Protein AF-A0A553N077-F1 (afdb_monomer)

Secondary structure (DSSP, 8-state):
-B-EEEEE-SS---------TTSPSEEEEETTS-EEEE-TTTTSPPPTT---EEEEE-SSTT---EEEE-S--B--SS-HHHHHHHHHHHHHHHHHHHHHHHHHHT-

Organism: NCBI:txid2873325

InterPro domains:
  IPR000859 CUB domain [PF00431] (25-80)
  IPR000859 CUB domain [PS01180] (25-80)
  IPR000859 CUB domain [cd00041] (25-76)
  IPR035914 Spermadhesin, CUB domain superfamily [G3DSA:2.60.120.290] (20-101)
  IPR035914 Spermadhesin, CUB domain superfamily [SSF49854] (24-79)
  IPR050633 Neuropilin/Multicopper Oxidase/Coagulation Factor [PTHR46806] (17-86)

Radius of gyration: 18.76 Å; Cα contacts (8 Å, |Δi|>4): 139; chains: 1; bounding box: 40×41×47 Å

Solvent-accessible surface area (backbone atoms only — not comparable to full-atom values): 6609 Å² total; per-residue (Å²): 69,26,45,40,37,34,40,46,42,96,61,91,82,56,85,81,66,83,81,57,82,84,61,80,61,54,48,79,42,71,39,74,46,32,42,62,50,61,42,56,51,56,90,42,65,37,72,83,93,73,80,68,54,74,48,78,41,62,78,45,94,90,56,70,87,45,80,46,70,46,89,74,59,46,69,69,91,63,63,69,64,61,56,52,53,53,51,50,53,50,55,49,54,51,50,53,50,49,55,55,48,58,63,62,74,74,115

pLDDT: mean 71.8, std 14.88, range [32.91, 90.56]

Foldseek 3Di:
DWWKKKKDWPDDDDDDDDPDLPDQAEDEAEVPHIYMHIARPPVDDHDPPHDHYYHYDYPDPPIDIDMDIDPPDDDPPDDVVVVVVVVVVVVVVVVVVVVVVVVVVVD

Structure (mmCIF, N/CA/C/O backbone):
data_AF-A0A553N077-F1
#
_entry.id   AF-A0A553N077-F1
#
loop_
_atom_site.group_PDB
_atom_site.id
_atom_site.type_symbol
_atom_site.label_atom_id
_atom_site.label_alt_id
_atom_site.label_comp_id
_atom_site.label_asym_id
_atom_site.label_entity_id
_atom_site.label_seq_id
_atom_site.pdbx_PDB_ins_code
_atom_site.Cartn_x
_atom_site.Cartn_y
_atom_site.Cartn_z
_atom_site.occupancy
_atom_site.B_iso_or_equiv
_atom_site.auth_seq_id
_atom_site.auth_comp_id
_atom_site.auth_asym_id
_atom_site.auth_atom_id
_atom_site.pdbx_PDB_model_num
ATOM 1 N N . MET A 1 1 ? 11.595 -0.051 -9.569 1.00 55.78 1 MET A N 1
ATOM 2 C CA . MET A 1 1 ? 11.003 0.142 -8.230 1.00 55.78 1 MET A CA 1
ATOM 3 C C . MET A 1 1 ? 10.539 -1.196 -7.685 1.00 55.78 1 MET A C 1
ATOM 5 O O . MET A 1 1 ? 9.880 -1.949 -8.391 1.00 55.78 1 MET A O 1
ATOM 9 N N . ARG A 1 2 ? 10.934 -1.528 -6.460 1.00 60.75 2 ARG A N 1
ATOM 10 C CA . ARG A 1 2 ? 10.557 -2.763 -5.762 1.00 60.75 2 ARG A CA 1
ATOM 11 C C . ARG A 1 2 ? 10.216 -2.335 -4.344 1.00 60.75 2 ARG A C 1
ATOM 13 O O . ARG A 1 2 ? 11.119 -1.977 -3.591 1.00 60.75 2 ARG A O 1
ATOM 20 N N . SER A 1 3 ? 8.933 -2.280 -3.994 1.00 57.31 3 SER A N 1
ATOM 21 C CA . SER A 1 3 ? 8.523 -1.853 -2.654 1.00 57.31 3 SER A CA 1
ATOM 22 C C . SER A 1 3 ? 7.575 -2.848 -2.004 1.00 57.31 3 SER A C 1
ATOM 24 O O . SER A 1 3 ? 6.676 -3.406 -2.634 1.00 57.31 3 SER A O 1
ATOM 26 N N . LYS A 1 4 ? 7.809 -3.081 -0.710 1.00 65.06 4 LYS A N 1
ATOM 27 C CA . LYS A 1 4 ? 6.959 -3.887 0.162 1.00 65.06 4 LYS A CA 1
ATOM 28 C C . LYS A 1 4 ? 6.731 -3.126 1.459 1.00 65.06 4 LYS A C 1
ATOM 30 O O . LYS A 1 4 ? 7.689 -2.804 2.162 1.00 65.06 4 LYS A O 1
ATOM 35 N N . ALA A 1 5 ? 5.472 -2.868 1.777 1.00 57.34 5 ALA A N 1
ATOM 36 C CA . ALA A 1 5 ? 5.035 -2.345 3.061 1.00 57.34 5 ALA A CA 1
ATOM 37 C C . ALA A 1 5 ? 4.276 -3.435 3.824 1.00 57.34 5 ALA A C 1
ATOM 39 O O . ALA A 1 5 ? 3.604 -4.280 3.233 1.00 57.34 5 ALA A O 1
ATOM 40 N N . SER A 1 6 ? 4.396 -3.425 5.144 1.00 56.09 6 SER A N 1
ATOM 41 C CA . SER A 1 6 ? 3.639 -4.266 6.062 1.00 56.09 6 SER A CA 1
ATOM 42 C C . SER A 1 6 ? 2.677 -3.387 6.844 1.00 56.09 6 SER A C 1
ATOM 44 O O . SER A 1 6 ? 3.101 -2.408 7.457 1.00 56.09 6 SER A O 1
ATOM 46 N N . VAL A 1 7 ? 1.395 -3.738 6.809 1.00 58.28 7 VAL A N 1
ATOM 47 C CA . VAL A 1 7 ? 0.352 -3.131 7.636 1.00 58.28 7 VAL A CA 1
ATOM 48 C C . VAL A 1 7 ? 0.253 -3.963 8.908 1.00 58.28 7 VAL A C 1
ATOM 50 O O . VAL A 1 7 ? 0.048 -5.175 8.822 1.00 58.28 7 VAL A O 1
ATOM 53 N N . LYS A 1 8 ? 0.426 -3.341 10.075 1.00 52.47 8 LYS A N 1
ATOM 54 C CA . LYS A 1 8 ? 0.290 -4.026 11.368 1.00 52.47 8 LYS A CA 1
ATOM 55 C C . LYS A 1 8 ? -0.904 -3.459 12.155 1.00 52.47 8 LYS A C 1
ATOM 57 O O . LYS A 1 8 ? -0.832 -2.288 12.529 1.00 52.47 8 LYS A O 1
ATOM 62 N N . PRO A 1 9 ? -1.970 -4.239 12.424 1.00 49.53 9 PRO A N 1
ATOM 63 C CA . PRO A 1 9 ? -2.953 -3.918 13.453 1.00 49.53 9 PRO A CA 1
ATOM 64 C C . PRO A 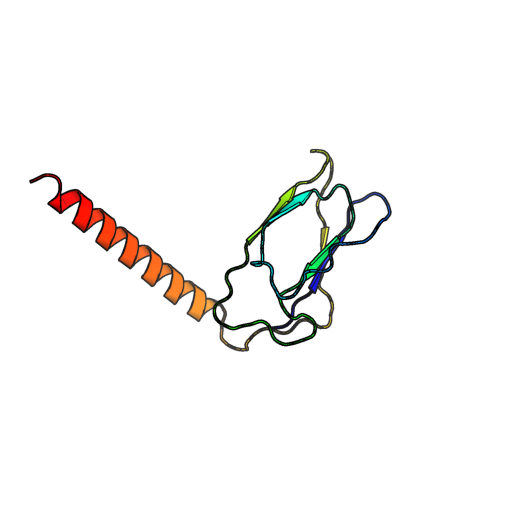1 9 ? -2.354 -4.071 14.854 1.00 49.53 9 PRO A C 1
ATOM 66 O O . PRO A 1 9 ? -1.353 -4.759 15.058 1.00 49.53 9 PRO A O 1
ATOM 69 N N . THR A 1 10 ? -2.979 -3.418 15.831 1.00 50.66 10 THR A N 1
ATOM 70 C CA . THR A 1 10 ? -2.577 -3.422 17.249 1.00 50.66 10 THR A CA 1
ATOM 71 C C . THR A 1 10 ? -2.925 -4.717 18.000 1.00 50.66 10 THR A C 1
ATOM 73 O O . THR A 1 10 ? -2.683 -4.805 19.199 1.00 50.66 10 THR A O 1
ATOM 76 N N . THR A 1 11 ? -3.473 -5.722 17.316 1.00 36.78 11 THR A N 1
ATOM 77 C CA . THR A 1 11 ? -3.864 -7.034 17.855 1.00 36.78 11 THR A CA 1
ATOM 78 C C . THR A 1 11 ? -3.365 -8.142 16.923 1.00 36.78 11 THR A C 1
ATOM 80 O O . THR A 1 11 ? -3.461 -8.014 15.704 1.00 36.78 11 THR A O 1
ATOM 83 N N . ASP A 1 12 ? -2.770 -9.197 17.482 1.00 42.00 12 ASP A N 1
ATOM 84 C CA . ASP A 1 12 ? -1.920 -10.146 16.749 1.00 42.00 12 ASP A CA 1
ATOM 85 C C . ASP A 1 12 ? -2.645 -11.103 15.761 1.00 42.00 12 ASP A C 1
ATOM 87 O O . ASP A 1 12 ? -3.561 -11.828 16.136 1.00 42.00 12 ASP A O 1
ATOM 91 N N . LEU A 1 13 ? -2.073 -11.173 14.541 1.00 34.16 13 LEU A N 1
ATOM 92 C CA . LEU A 1 13 ? -1.883 -12.296 13.581 1.00 34.16 13 LEU A CA 1
ATOM 93 C C . LEU A 1 13 ? -3.053 -13.038 12.869 1.00 34.16 13 LEU A C 1
ATOM 95 O O . LEU A 1 13 ? -3.643 -13.964 13.420 1.00 34.16 13 LEU A O 1
ATOM 99 N N . LYS A 1 14 ? -3.092 -12.894 11.524 1.00 32.91 14 LYS A N 1
ATOM 100 C CA . LYS A 1 14 ? -2.841 -13.958 10.506 1.00 32.91 14 LYS A CA 1
ATOM 101 C C . LYS A 1 14 ? -2.534 -13.369 9.108 1.00 32.91 14 LYS A C 1
ATOM 103 O O . LYS A 1 14 ? -2.953 -12.269 8.790 1.00 32.91 14 LYS A O 1
ATOM 108 N N . LEU A 1 15 ? -1.760 -14.105 8.296 1.00 34.50 15 LEU A N 1
ATOM 109 C CA . LEU A 1 15 ? -1.297 -13.761 6.934 1.00 34.50 15 LEU A CA 1
ATOM 110 C C . LEU A 1 15 ? -2.303 -14.204 5.846 1.00 34.50 15 LEU A C 1
ATOM 112 O O . LEU A 1 15 ? -2.773 -15.337 5.912 1.00 34.50 15 LEU A O 1
ATOM 116 N N . ILE A 1 16 ? -2.497 -13.387 4.798 1.00 38.66 16 ILE A N 1
ATOM 117 C CA . ILE A 1 16 ? -2.247 -13.663 3.354 1.00 38.66 16 ILE A CA 1
ATOM 118 C C . ILE A 1 16 ? -2.986 -12.610 2.501 1.00 38.66 16 ILE A C 1
ATOM 120 O O . ILE A 1 16 ? -4.206 -12.523 2.519 1.00 38.66 16 ILE A O 1
ATOM 124 N N . SER A 1 17 ? -2.251 -11.910 1.636 1.00 42.25 17 SER A N 1
ATOM 125 C CA . SER A 1 17 ? -2.687 -11.766 0.244 1.00 42.25 17 SER A CA 1
ATOM 126 C C . SER A 1 17 ? -1.445 -11.856 -0.633 1.00 42.25 17 SER A C 1
ATOM 128 O O . SER A 1 17 ? -0.570 -10.989 -0.600 1.00 42.25 17 SER A O 1
ATOM 130 N N . LEU A 1 18 ? -1.306 -12.986 -1.325 1.00 41.97 18 LEU A N 1
ATOM 131 C CA . LEU A 1 18 ? -0.339 -13.142 -2.401 1.00 41.97 18 LEU A CA 1
ATOM 132 C C . LEU A 1 18 ? -0.882 -12.310 -3.562 1.00 41.97 18 LEU A C 1
ATOM 134 O O . LEU A 1 18 ? -1.849 -12.715 -4.202 1.00 41.97 18 LEU A O 1
ATOM 138 N N . ALA A 1 19 ? -0.298 -11.136 -3.801 1.00 46.31 19 ALA A N 1
ATOM 139 C CA . ALA A 1 19 ? -0.567 -10.388 -5.018 1.00 46.31 19 ALA A CA 1
ATOM 140 C C . ALA A 1 19 ? -0.073 -11.237 -6.200 1.00 46.31 19 ALA A C 1
ATOM 142 O O . ALA A 1 19 ? 1.128 -11.357 -6.430 1.00 46.31 19 ALA A O 1
ATOM 143 N N . LEU A 1 20 ? -1.006 -11.898 -6.886 1.00 42.38 20 LEU A N 1
ATOM 144 C CA . LEU A 1 20 ? -0.758 -12.571 -8.155 1.00 42.38 20 LEU A CA 1
ATOM 145 C C . LEU A 1 20 ? -0.369 -11.511 -9.194 1.00 42.38 20 LEU A C 1
ATOM 147 O O . LEU A 1 20 ? -1.001 -10.457 -9.265 1.00 42.38 20 LEU A O 1
ATOM 151 N N . ASP A 1 21 ? 0.627 -11.819 -10.026 1.00 47.69 21 ASP A N 1
ATOM 152 C CA . ASP A 1 21 ? 1.184 -10.945 -11.077 1.00 47.69 21 ASP A CA 1
ATOM 153 C C . ASP A 1 21 ? 0.161 -10.434 -12.117 1.00 47.69 21 ASP A C 1
ATOM 155 O O . ASP A 1 21 ? 0.500 -9.614 -12.967 1.00 47.69 21 ASP A O 1
ATOM 159 N N . SER A 1 22 ? -1.095 -10.891 -12.069 1.00 47.94 22 SER A N 1
ATOM 160 C CA . SER A 1 22 ? -2.148 -10.563 -13.035 1.00 47.94 22 SER A CA 1
ATOM 161 C C . SER A 1 22 ? -3.250 -9.626 -12.524 1.00 47.94 22 SER A C 1
ATOM 163 O O . SER A 1 22 ? -4.153 -9.304 -13.297 1.00 47.94 22 SER A O 1
ATOM 165 N N . GLN 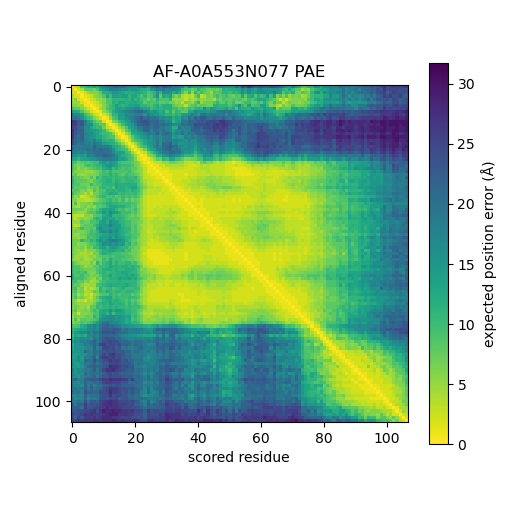A 1 23 ? -3.218 -9.171 -11.264 1.00 57.94 23 GLN A N 1
ATOM 166 C CA . GLN A 1 23 ? -4.219 -8.220 -10.758 1.00 57.94 23 GLN A CA 1
ATOM 167 C C . GLN A 1 23 ? -3.761 -6.757 -10.897 1.00 57.94 23 GLN A C 1
ATOM 169 O O . GLN A 1 23 ? -2.608 -6.442 -10.589 1.00 57.94 23 GLN A O 1
ATOM 174 N N . PRO A 1 24 ? -4.655 -5.833 -11.316 1.00 69.25 24 PRO A N 1
ATOM 175 C CA . PRO A 1 24 ? -4.374 -4.405 -11.235 1.00 69.25 24 PRO A CA 1
ATOM 176 C C . PRO A 1 24 ? -4.038 -4.043 -9.785 1.00 69.25 24 PRO A C 1
ATOM 178 O O . PRO A 1 24 ? -4.722 -4.460 -8.852 1.00 69.25 24 PRO A O 1
ATOM 181 N N . CYS A 1 25 ? -2.950 -3.302 -9.586 1.00 80.06 25 CYS A N 1
ATOM 182 C CA . CYS A 1 25 ? -2.505 -2.939 -8.250 1.00 80.06 25 CYS A CA 1
ATOM 183 C C . CYS A 1 25 ? -3.410 -1.876 -7.622 1.00 80.06 25 CYS A C 1
ATOM 185 O O . CYS A 1 25 ? -3.842 -0.932 -8.282 1.00 80.06 25 CYS A O 1
ATOM 187 N N . GLY A 1 26 ? -3.628 -1.983 -6.316 1.00 81.75 26 GLY A N 1
ATOM 188 C CA . GLY A 1 26 ? -4.547 -1.111 -5.596 1.00 81.75 26 GLY A CA 1
ATOM 189 C C . GLY A 1 26 ? -5.780 -1.859 -5.109 1.00 81.75 26 GLY A C 1
ATOM 190 O O . GLY A 1 26 ? -5.996 -3.025 -5.429 1.00 81.75 26 GLY A O 1
ATOM 191 N N . GLY A 1 27 ? -6.592 -1.174 -4.315 1.00 85.19 27 GLY A N 1
ATOM 192 C CA . GLY A 1 27 ? -7.791 -1.756 -3.730 1.00 85.19 27 GLY A CA 1
ATOM 193 C C . GLY A 1 27 ? -8.129 -1.175 -2.367 1.00 85.19 27 GLY A C 1
ATOM 194 O O . GLY A 1 27 ? -7.507 -0.220 -1.892 1.00 85.19 27 GLY A O 1
ATOM 195 N N . HIS A 1 28 ? -9.144 -1.769 -1.749 1.00 87.56 28 HIS A N 1
ATOM 196 C CA . HIS A 1 28 ? -9.550 -1.465 -0.387 1.00 87.56 28 HIS A CA 1
ATOM 197 C C . HIS A 1 28 ? -9.082 -2.585 0.536 1.00 87.56 28 HIS A C 1
ATOM 199 O O . HIS A 1 28 ? -9.336 -3.755 0.256 1.00 87.56 28 HIS A O 1
ATOM 205 N N . LEU A 1 29 ? -8.390 -2.224 1.609 1.00 84.50 29 LEU A N 1
ATOM 206 C CA . LEU A 1 29 ? -7.912 -3.158 2.615 1.00 84.50 29 LEU A CA 1
ATOM 207 C C . LEU A 1 29 ? -8.566 -2.816 3.944 1.00 84.50 29 LEU A C 1
ATOM 209 O O . LEU A 1 29 ? -8.464 -1.687 4.424 1.00 84.50 29 LEU A O 1
ATOM 213 N N . ASP A 1 30 ? -9.218 -3.807 4.531 1.00 86.38 30 ASP A N 1
ATOM 214 C CA . ASP A 1 30 ? -9.636 -3.759 5.921 1.00 86.38 30 ASP A CA 1
ATOM 215 C C . ASP A 1 30 ? -8.444 -4.191 6.784 1.00 86.38 30 ASP A C 1
ATOM 217 O O . ASP A 1 30 ? -7.925 -5.297 6.632 1.00 86.38 30 ASP A O 1
ATOM 221 N N . ALA A 1 31 ? -7.976 -3.299 7.656 1.00 84.56 31 ALA A N 1
ATOM 222 C CA . ALA A 1 31 ? -6.862 -3.555 8.562 1.00 84.56 31 ALA A CA 1
ATOM 223 C C . ALA A 1 31 ? -7.286 -4.331 9.821 1.00 84.56 31 ALA A C 1
ATOM 225 O O . ALA A 1 31 ? -6.620 -4.225 10.849 1.00 84.56 31 ALA A O 1
ATOM 226 N N . SER A 1 32 ? -8.373 -5.104 9.745 1.00 82.44 32 SER A N 1
ATOM 227 C CA . SER A 1 32 ? -8.738 -6.116 10.746 1.00 82.44 32 SER A CA 1
ATOM 228 C C . SER A 1 32 ? -7.612 -7.117 10.956 1.00 82.44 32 SER A C 1
ATOM 230 O O . SER A 1 32 ? -7.351 -7.519 12.087 1.00 82.44 32 SER A O 1
ATOM 232 N N . ASP A 1 33 ? -6.876 -7.417 9.883 1.00 79.75 33 ASP A N 1
ATOM 233 C CA . ASP A 1 33 ? -5.737 -8.322 9.895 1.00 79.75 33 ASP A CA 1
ATOM 234 C C . ASP A 1 33 ? -4.445 -7.652 9.408 1.00 79.75 33 ASP A C 1
ATOM 236 O O . ASP A 1 33 ? -4.432 -6.712 8.606 1.00 79.75 33 ASP A O 1
ATOM 240 N N . ALA A 1 34 ? -3.315 -8.173 9.894 1.00 80.75 34 ALA A N 1
ATOM 241 C CA . ALA A 1 34 ? -1.995 -7.770 9.429 1.00 80.75 34 ALA A CA 1
ATOM 242 C C . ALA A 1 34 ? -1.765 -8.230 7.990 1.00 80.75 34 ALA A C 1
ATOM 244 O O . ALA A 1 34 ? -2.034 -9.376 7.632 1.00 80.75 34 ALA A O 1
ATOM 245 N N . GLY A 1 35 ? -1.177 -7.362 7.174 1.00 79.38 35 GLY A N 1
ATOM 246 C CA . GLY A 1 35 ? -1.040 -7.617 5.747 1.00 79.38 35 GLY A CA 1
ATOM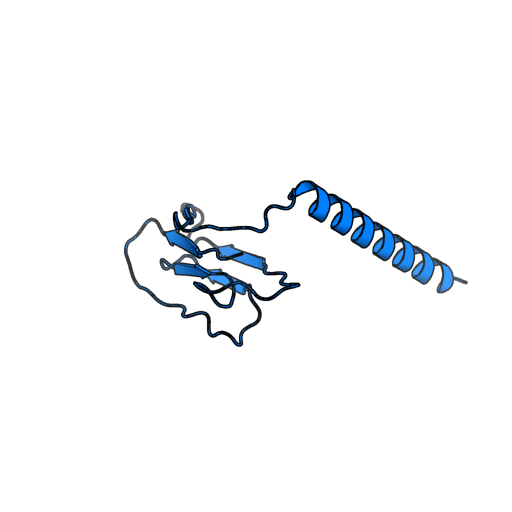 247 C C . GLY A 1 35 ? 0.242 -7.078 5.142 1.00 79.38 35 GLY A C 1
ATOM 248 O O . GLY A 1 35 ? 1.043 -6.389 5.784 1.00 79.38 35 GLY A O 1
ATOM 249 N N . TYR A 1 36 ? 0.418 -7.390 3.862 1.00 82.75 36 TYR A N 1
ATOM 250 C CA . TYR A 1 36 ? 1.466 -6.815 3.035 1.00 82.75 36 TYR A CA 1
ATOM 251 C C . TYR A 1 36 ? 0.857 -6.146 1.815 1.00 82.75 36 TYR A C 1
ATOM 253 O O . TYR A 1 36 ? -0.057 -6.676 1.192 1.00 82.75 36 TYR A O 1
ATOM 261 N N . ILE A 1 37 ? 1.427 -5.002 1.465 1.00 85.31 37 ILE A N 1
ATOM 262 C CA . ILE A 1 37 ? 1.188 -4.311 0.206 1.00 85.31 37 ILE A CA 1
ATOM 263 C C . ILE A 1 37 ? 2.509 -4.341 -0.545 1.00 85.31 37 ILE A C 1
ATOM 265 O O . ILE A 1 37 ? 3.536 -3.904 -0.020 1.00 85.31 37 ILE A O 1
ATOM 269 N N . THR A 1 38 ? 2.493 -4.868 -1.762 1.00 82.75 38 THR A N 1
ATOM 270 C CA . THR A 1 38 ? 3.671 -4.926 -2.628 1.00 82.75 38 THR A CA 1
ATOM 271 C C . THR A 1 38 ? 3.385 -4.287 -3.971 1.00 82.75 38 THR A C 1
ATOM 273 O O . THR A 1 38 ? 2.246 -4.274 -4.441 1.00 82.75 38 THR A O 1
ATOM 276 N N . THR A 1 39 ? 4.432 -3.790 -4.623 1.00 78.88 39 THR A N 1
ATOM 277 C CA . THR A 1 39 ? 4.369 -3.551 -6.066 1.00 78.88 39 THR A CA 1
ATOM 278 C C . THR A 1 39 ? 4.096 -4.866 -6.803 1.00 78.88 39 THR A C 1
ATOM 280 O O . THR A 1 39 ? 4.560 -5.916 -6.339 1.00 78.88 39 THR A O 1
ATOM 283 N N . PRO A 1 40 ? 3.399 -4.834 -7.954 1.00 80.06 40 PRO A N 1
ATOM 284 C CA . PRO A 1 40 ? 3.347 -5.983 -8.856 1.00 80.06 40 PRO A CA 1
ATOM 285 C C . PRO A 1 40 ? 4.758 -6.478 -9.169 1.00 80.06 40 PRO A C 1
ATOM 287 O O . PRO A 1 40 ? 5.672 -5.660 -9.303 1.00 80.06 40 PRO A O 1
ATOM 290 N N . GLY A 1 41 ? 4.945 -7.793 -9.229 1.00 75.50 41 GLY A N 1
ATOM 291 C CA . GLY A 1 41 ? 6.244 -8.400 -9.488 1.00 75.50 41 GLY A CA 1
ATOM 292 C C . GLY A 1 41 ? 7.220 -8.434 -8.311 1.00 75.50 41 GLY A C 1
ATOM 293 O O . GLY A 1 41 ? 8.258 -9.066 -8.458 1.00 75.50 41 GLY A O 1
ATOM 294 N N . TYR A 1 42 ? 6.952 -7.831 -7.139 1.00 78.81 42 TYR A N 1
ATOM 295 C CA . TYR A 1 42 ? 7.901 -7.877 -6.007 1.00 78.81 42 TYR A CA 1
ATOM 296 C C . TYR A 1 42 ? 8.288 -9.335 -5.648 1.00 78.81 42 TYR A C 1
ATOM 298 O O . TYR A 1 42 ? 7.400 -10.162 -5.452 1.00 78.81 42 TYR A O 1
ATOM 306 N N . PRO A 1 43 ? 9.584 -9.676 -5.483 1.00 81.00 43 PRO A N 1
ATOM 307 C CA . PRO A 1 43 ? 10.718 -8.776 -5.308 1.00 81.00 43 PRO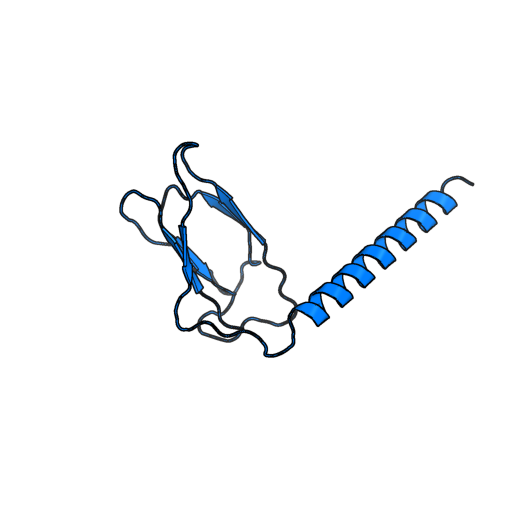 A CA 1
ATOM 308 C C . PRO A 1 43 ? 11.395 -8.366 -6.614 1.00 81.00 43 PRO A C 1
ATOM 310 O O . PRO A 1 43 ? 12.463 -7.786 -6.522 1.00 81.00 43 PRO A O 1
ATOM 313 N N . LEU A 1 44 ? 10.851 -8.682 -7.790 1.00 80.81 44 LEU A N 1
ATOM 314 C CA . LEU A 1 44 ? 11.302 -8.208 -9.103 1.00 80.81 44 LEU A CA 1
ATOM 315 C C . LEU A 1 44 ? 10.851 -6.768 -9.377 1.00 80.81 44 LEU A C 1
ATOM 3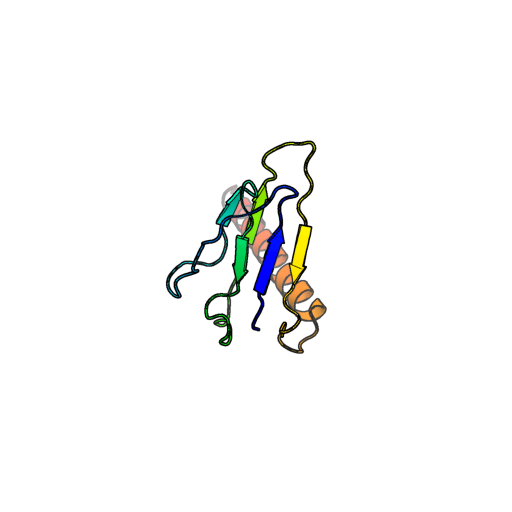17 O O . LEU A 1 44 ? 10.063 -6.199 -8.623 1.00 80.81 44 LEU A O 1
ATOM 321 N N . GLU A 1 45 ? 11.406 -6.163 -10.434 1.00 75.12 45 GLU A N 1
ATOM 322 C CA . GLU A 1 45 ? 11.069 -4.797 -10.833 1.00 75.12 45 GLU A CA 1
ATOM 323 C C . GLU A 1 45 ? 9.584 -4.684 -11.156 1.00 75.12 45 GLU A C 1
ATOM 325 O O . GLU A 1 45 ? 9.033 -5.493 -11.897 1.00 75.12 45 GLU A O 1
ATOM 330 N N . TYR A 1 46 ? 8.955 -3.651 -10.604 1.00 77.50 46 TYR A N 1
ATOM 331 C CA . TYR A 1 46 ? 7.623 -3.241 -11.009 1.00 77.50 46 TYR A CA 1
ATOM 332 C C . TYR A 1 46 ? 7.534 -2.966 -12.528 1.00 77.50 46 TYR A C 1
ATOM 334 O O . TYR A 1 46 ? 8.486 -2.445 -13.119 1.00 77.50 46 TYR A O 1
ATOM 342 N N . PRO A 1 47 ? 6.391 -3.264 -13.165 1.00 80.00 47 PRO A N 1
ATOM 343 C CA . PRO A 1 47 ? 6.132 -2.849 -14.540 1.00 80.00 47 PRO A CA 1
ATOM 344 C C . PRO A 1 47 ? 6.155 -1.314 -14.694 1.00 80.00 47 PRO A C 1
ATOM 346 O O . PRO A 1 47 ? 5.861 -0.598 -13.732 1.00 80.00 47 PRO A O 1
ATOM 349 N N . PRO A 1 48 ? 6.462 -0.778 -15.889 1.00 77.88 48 PRO A N 1
ATOM 350 C CA . PRO A 1 48 ? 6.362 0.655 -16.157 1.00 77.88 48 PRO A CA 1
ATOM 351 C C . PRO A 1 48 ? 4.897 1.125 -16.191 1.00 77.88 48 PRO A C 1
ATOM 353 O O . PRO A 1 48 ? 3.985 0.336 -16.421 1.00 77.88 48 PRO A O 1
ATOM 356 N N . HIS A 1 49 ? 4.676 2.433 -16.014 1.00 76.38 49 HIS A N 1
ATOM 357 C CA . HIS A 1 49 ? 3.356 3.089 -16.106 1.00 76.38 49 HIS A CA 1
ATOM 358 C C . HIS A 1 49 ? 2.299 2.613 -15.093 1.00 76.38 49 HIS A C 1
ATOM 360 O O . HIS A 1 49 ? 1.097 2.730 -15.332 1.00 76.38 49 HIS A O 1
ATOM 366 N N . GLN A 1 50 ? 2.730 2.120 -13.933 1.00 74.00 50 GLN A N 1
ATOM 367 C CA . GLN A 1 50 ? 1.817 1.668 -12.886 1.00 74.00 50 GLN A CA 1
ATOM 368 C C . GLN A 1 50 ? 1.271 2.834 -12.055 1.00 74.00 50 GLN A C 1
ATOM 370 O O . GLN A 1 50 ? 2.022 3.684 -11.580 1.00 74.00 50 GLN A O 1
ATOM 375 N N . ASN A 1 51 ? -0.042 2.827 -11.816 1.00 81.06 51 ASN A N 1
ATOM 376 C CA . ASN A 1 51 ? -0.726 3.764 -10.926 1.00 81.06 51 ASN A CA 1
ATOM 377 C C . ASN A 1 51 ? -1.561 2.982 -9.902 1.00 81.06 51 ASN A C 1
ATOM 379 O O . ASN A 1 51 ? -2.703 2.610 -10.167 1.00 81.06 51 ASN A O 1
ATOM 383 N N . CYS A 1 52 ? -0.961 2.695 -8.746 1.00 80.12 52 CYS A N 1
ATOM 384 C CA . CYS A 1 52 ? -1.579 1.899 -7.689 1.00 80.12 52 CYS A CA 1
ATOM 385 C C . CYS A 1 52 ? -2.143 2.809 -6.594 1.00 80.12 52 CYS A C 1
ATOM 387 O O . CYS A 1 52 ? -1.411 3.621 -6.026 1.00 80.12 52 CYS A O 1
ATOM 389 N N . ARG A 1 53 ? -3.410 2.619 -6.218 1.00 84.38 53 ARG A N 1
ATOM 390 C CA . ARG A 1 53 ? -4.032 3.324 -5.087 1.00 84.38 53 ARG A CA 1
ATOM 391 C C . ARG A 1 53 ? -4.609 2.333 -4.088 1.00 84.38 53 ARG A C 1
ATOM 393 O O . ARG A 1 53 ? -5.489 1.549 -4.429 1.00 84.38 53 ARG A O 1
ATOM 400 N N . TRP A 1 54 ? -4.150 2.422 -2.845 1.00 85.88 54 TRP A N 1
ATOM 401 C CA . TRP A 1 54 ? -4.651 1.621 -1.732 1.00 85.88 54 TRP A CA 1
ATOM 402 C C . TRP A 1 54 ? -5.391 2.509 -0.738 1.00 85.88 54 TRP A C 1
ATOM 404 O O . TRP A 1 54 ? -4.885 3.560 -0.346 1.00 85.88 54 TRP A O 1
ATOM 414 N N . VAL A 1 55 ? -6.590 2.091 -0.338 1.00 88.44 55 VAL A N 1
ATOM 415 C CA . VAL A 1 55 ? -7.338 2.693 0.771 1.00 88.44 55 VAL A CA 1
ATOM 416 C C . VAL A 1 55 ? -7.358 1.675 1.898 1.00 88.44 55 VAL A C 1
ATOM 418 O O . VAL A 1 55 ? -7.838 0.565 1.697 1.00 88.44 55 VAL A O 1
ATOM 421 N N . ILE A 1 56 ? -6.810 2.043 3.053 1.00 88.25 56 ILE A N 1
ATOM 422 C CA . ILE A 1 56 ? -6.713 1.158 4.214 1.00 88.25 56 ILE A CA 1
ATOM 423 C C . ILE A 1 56 ? -7.638 1.703 5.298 1.00 88.25 56 ILE A C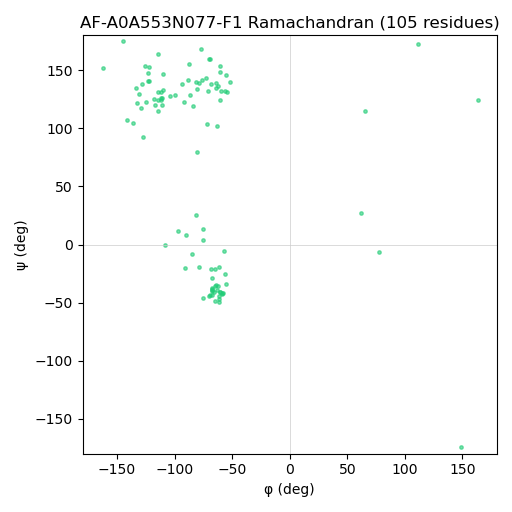 1
ATOM 425 O O . ILE A 1 56 ? -7.507 2.866 5.683 1.00 88.25 56 ILE A O 1
ATOM 429 N N . THR A 1 57 ? -8.554 0.870 5.778 1.00 89.94 57 THR A N 1
ATOM 430 C CA . THR A 1 57 ? -9.543 1.237 6.796 1.00 89.94 57 THR A CA 1
ATOM 431 C C . THR A 1 57 ? -9.224 0.523 8.098 1.00 89.94 57 THR A C 1
ATOM 433 O O . THR A 1 57 ? -8.946 -0.673 8.091 1.00 89.94 57 THR A O 1
ATOM 436 N N . ALA A 1 58 ? -9.238 1.254 9.213 1.00 88.19 58 ALA A N 1
ATOM 437 C CA . ALA A 1 58 ? -9.126 0.648 10.532 1.00 88.19 58 ALA A CA 1
ATOM 438 C C . ALA A 1 58 ? -10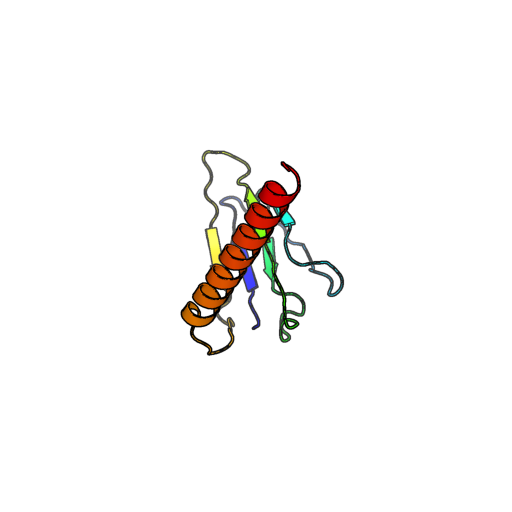.468 -0.008 10.916 1.00 88.19 58 ALA A C 1
ATOM 440 O O . ALA A 1 58 ? -11.510 0.592 10.644 1.00 88.19 58 ALA A O 1
ATOM 441 N N . PRO A 1 59 ? -10.455 -1.175 11.577 1.00 86.44 59 PRO A N 1
ATOM 442 C CA . PRO A 1 59 ? -11.673 -1.860 12.027 1.00 86.44 59 PRO A CA 1
ATOM 443 C C . PRO A 1 59 ? -12.507 -1.003 12.975 1.00 86.44 59 PRO A C 1
ATOM 445 O O . PRO A 1 59 ? -13.730 -0.927 12.874 1.00 86.44 59 PRO A O 1
ATOM 448 N N . GLU A 1 60 ? -11.821 -0.324 13.895 1.00 90.56 60 GLU A N 1
ATOM 449 C CA . GLU A 1 60 ? -12.423 0.537 14.902 1.00 90.56 60 GLU A CA 1
ATOM 450 C C . GLU A 1 60 ? -11.862 1.958 14.813 1.00 90.56 60 GLU A C 1
ATOM 452 O O . GLU A 1 60 ? -10.683 2.175 14.535 1.00 90.56 60 GLU A O 1
ATOM 457 N N . GLN A 1 61 ? -12.693 2.952 15.138 1.00 87.50 61 GLN A N 1
ATOM 458 C CA . GLN A 1 61 ? -12.304 4.371 15.123 1.00 87.50 61 GLN A CA 1
ATOM 459 C C . GLN A 1 61 ? -11.224 4.720 16.162 1.00 87.50 61 GLN A C 1
ATOM 461 O O . GLN A 1 61 ? -10.542 5.736 16.037 1.00 87.50 61 GLN A O 1
ATOM 466 N N . SER A 1 62 ? -11.083 3.896 17.203 1.00 90.50 62 SER A N 1
ATOM 467 C CA . SER A 1 62 ? -10.076 4.030 18.262 1.00 90.50 62 SER A CA 1
ATOM 468 C C . SER A 1 62 ? -8.691 3.531 17.830 1.00 90.50 62 SER A C 1
ATOM 470 O O . SER A 1 62 ? -7.684 3.888 18.448 1.00 90.50 62 SER A O 1
ATOM 472 N N . GLN A 1 63 ? -8.628 2.710 16.779 1.00 86.88 63 GLN A N 1
ATOM 473 C CA . GLN A 1 63 ? -7.405 2.077 16.312 1.00 86.88 63 GLN A CA 1
ATOM 474 C C . GLN A 1 63 ? -6.652 2.967 15.322 1.00 86.88 63 GLN A C 1
ATOM 476 O O . GLN A 1 63 ? -7.207 3.838 14.652 1.00 86.88 63 GLN A O 1
ATOM 481 N N . ARG A 1 64 ? -5.340 2.742 15.231 1.00 85.81 64 ARG A N 1
ATOM 482 C CA . ARG A 1 64 ? -4.450 3.452 14.308 1.00 85.81 64 ARG A CA 1
ATOM 483 C C . ARG A 1 64 ? -3.741 2.459 13.407 1.00 85.81 64 ARG A C 1
ATOM 485 O O . ARG A 1 64 ? -3.297 1.410 13.861 1.00 85.81 64 ARG A O 1
ATOM 492 N N . ILE A 1 65 ? -3.593 2.833 12.142 1.00 84.94 65 ILE A N 1
ATOM 493 C CA . ILE A 1 65 ? -2.884 2.033 11.145 1.00 84.94 65 ILE A CA 1
ATOM 494 C C . ILE A 1 65 ? -1.398 2.381 11.208 1.00 84.94 65 ILE A C 1
ATOM 496 O O . ILE A 1 65 ? -1.028 3.553 11.126 1.00 84.94 65 ILE A O 1
ATOM 500 N N . VAL A 1 66 ? -0.547 1.361 11.314 1.00 86.81 66 VAL A N 1
ATOM 501 C CA . VAL A 1 66 ? 0.911 1.510 11.258 1.00 86.81 66 VAL A CA 1
ATOM 502 C C . VAL A 1 66 ? 1.444 0.811 10.012 1.00 86.81 66 VAL A C 1
ATOM 504 O O . VAL A 1 66 ? 1.108 -0.344 9.740 1.00 86.81 66 VAL A O 1
ATOM 507 N N . LEU A 1 67 ? 2.283 1.527 9.259 1.00 85.19 67 LEU A N 1
ATOM 508 C CA . LEU A 1 67 ? 2.935 1.034 8.050 1.00 85.19 67 LEU A CA 1
ATOM 509 C C . LEU A 1 67 ? 4.436 0.894 8.280 1.00 85.19 67 LEU A C 1
ATOM 511 O O . LEU A 1 67 ? 5.113 1.861 8.626 1.00 85.19 67 LEU A O 1
ATOM 515 N N . ASN A 1 68 ? 4.961 -0.296 8.007 1.00 84.31 68 ASN A N 1
ATOM 516 C CA . ASN A 1 68 ? 6.384 -0.588 8.102 1.00 84.31 68 ASN A CA 1
ATOM 517 C C . ASN A 1 68 ? 6.924 -0.953 6.723 1.00 84.31 68 ASN A C 1
ATOM 519 O O . ASN A 1 68 ? 6.500 -1.945 6.129 1.00 84.31 68 ASN A O 1
ATOM 523 N N . PHE A 1 69 ? 7.888 -0.188 6.224 1.00 84.62 69 PHE A N 1
ATOM 524 C CA . PHE A 1 69 ? 8.550 -0.499 4.962 1.00 84.62 69 PHE A CA 1
ATOM 525 C C . PHE A 1 69 ? 9.641 -1.549 5.164 1.00 84.62 69 PHE A C 1
ATOM 527 O O . PHE A 1 69 ? 10.371 -1.528 6.156 1.00 84.62 69 PHE A O 1
ATOM 534 N N . ASN A 1 70 ? 9.745 -2.480 4.217 1.00 83.75 70 ASN A N 1
ATOM 535 C CA . ASN A 1 70 ? 10.880 -3.391 4.156 1.00 83.75 70 ASN A CA 1
ATOM 536 C C . ASN A 1 70 ? 12.162 -2.572 3.896 1.00 83.75 70 ASN A C 1
ATOM 538 O O . ASN A 1 70 ? 12.130 -1.720 3.008 1.00 83.75 70 ASN A O 1
ATOM 542 N N . PRO A 1 71 ? 13.280 -2.816 4.609 1.00 82.69 71 PRO A N 1
ATOM 543 C CA . PRO A 1 71 ? 14.554 -2.146 4.329 1.00 82.69 71 PRO A CA 1
ATOM 544 C C . PRO A 1 71 ? 15.035 -2.333 2.882 1.00 82.69 71 PRO A C 1
ATOM 546 O O . PRO A 1 71 ? 15.747 -1.482 2.356 1.00 82.69 71 PRO A O 1
ATOM 549 N N . HIS A 1 72 ? 14.625 -3.414 2.215 1.00 81.06 72 HIS A N 1
ATOM 550 C CA . HIS A 1 72 ? 14.808 -3.600 0.778 1.00 81.06 72 HIS A CA 1
ATOM 551 C C . HIS A 1 72 ? 13.732 -2.824 0.008 1.00 81.06 72 HIS A C 1
ATOM 553 O O . HIS A 1 72 ? 12.716 -3.389 -0.418 1.00 81.06 72 HIS A O 1
ATOM 559 N N . PHE 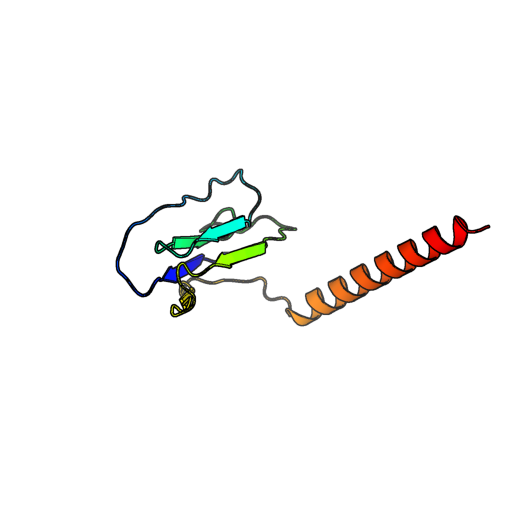A 1 73 ? 13.958 -1.516 -0.119 1.00 82.06 73 PHE A N 1
ATOM 560 C CA . PHE A 1 73 ? 13.079 -0.563 -0.787 1.00 82.06 73 PHE A CA 1
ATOM 561 C C . PHE A 1 73 ? 13.874 0.259 -1.801 1.00 82.06 73 PHE A C 1
ATOM 563 O O . PHE A 1 73 ? 14.775 1.011 -1.434 1.00 82.06 73 PHE A O 1
ATOM 570 N N . GLU A 1 74 ? 13.519 0.132 -3.078 1.00 78.31 74 GLU A N 1
ATOM 571 C CA . GLU A 1 74 ? 14.209 0.825 -4.167 1.00 78.31 74 GLU A CA 1
ATOM 572 C C . GLU A 1 74 ? 13.206 1.528 -5.078 1.00 78.31 74 GLU A C 1
ATOM 574 O O . GLU A 1 74 ? 12.254 0.903 -5.561 1.00 78.31 74 GLU A O 1
ATOM 579 N N . LEU A 1 75 ? 13.449 2.816 -5.348 1.00 78.00 75 LEU A N 1
ATOM 580 C CA . LEU A 1 75 ? 12.713 3.608 -6.331 1.00 78.00 75 LEU A CA 1
ATOM 581 C C . LEU A 1 75 ? 13.616 4.028 -7.506 1.00 78.00 75 LEU A C 1
ATOM 583 O O . LEU A 1 75 ? 14.841 3.945 -7.413 1.00 78.00 75 LEU A O 1
ATOM 587 N N . GLU A 1 76 ? 13.027 4.472 -8.620 1.00 78.31 76 GLU A N 1
ATOM 588 C CA . GLU A 1 76 ? 13.801 5.122 -9.682 1.00 78.31 76 GLU A CA 1
ATOM 589 C C . GLU A 1 76 ? 14.438 6.400 -9.135 1.00 78.31 76 GLU A C 1
ATOM 591 O O . GLU A 1 76 ? 13.797 7.165 -8.421 1.00 78.31 76 GLU A O 1
ATOM 596 N N . LYS A 1 77 ? 15.709 6.635 -9.469 1.00 70.44 77 LYS A N 1
ATOM 597 C CA . LYS A 1 77 ? 16.522 7.745 -8.936 1.00 70.44 77 LYS A CA 1
ATOM 598 C C . LYS A 1 77 ? 16.173 9.120 -9.526 1.00 70.44 77 LYS A C 1
ATOM 600 O O . LYS A 1 77 ? 16.956 10.056 -9.394 1.00 70.44 77 LYS A O 1
ATOM 605 N N . LEU A 1 78 ? 15.041 9.235 -10.213 1.00 69.12 78 LEU A N 1
ATOM 606 C CA . LEU A 1 78 ? 14.546 10.505 -10.726 1.00 69.12 78 LEU A CA 1
ATOM 607 C C . LEU A 1 78 ? 13.886 11.269 -9.580 1.00 69.12 78 LEU A C 1
ATOM 609 O O . LEU A 1 78 ? 13.199 10.680 -8.744 1.00 69.12 78 LEU A O 1
ATOM 613 N N . ASP A 1 79 ? 14.116 12.577 -9.527 1.00 65.25 79 ASP A N 1
ATOM 614 C CA . ASP A 1 79 ? 13.533 13.411 -8.486 1.00 65.25 79 ASP A CA 1
ATOM 615 C C . ASP A 1 79 ? 11.996 13.343 -8.572 1.00 65.25 79 ASP A C 1
ATOM 617 O O . ASP A 1 79 ? 11.397 13.582 -9.625 1.00 65.25 79 ASP A O 1
ATOM 621 N N . CYS A 1 80 ? 11.350 12.966 -7.464 1.00 66.25 80 CYS A N 1
ATOM 622 C CA . CYS A 1 80 ? 9.895 12.797 -7.385 1.00 66.25 80 CYS A CA 1
ATOM 623 C C . CYS A 1 80 ? 9.148 14.115 -7.662 1.00 66.25 80 CYS A C 1
ATOM 625 O O . CYS A 1 80 ? 7.969 14.092 -8.024 1.00 66.25 80 CYS A O 1
ATOM 627 N N . SER A 1 81 ? 9.838 15.253 -7.540 1.00 65.00 81 SER A N 1
ATOM 628 C CA . SER A 1 81 ? 9.348 16.576 -7.931 1.00 65.00 81 SER A CA 1
ATOM 629 C C . SER A 1 81 ? 9.028 16.655 -9.432 1.00 65.00 81 SER A C 1
ATOM 631 O O . SER A 1 81 ? 7.958 17.139 -9.804 1.00 65.00 81 SER A O 1
ATOM 633 N N . VAL A 1 82 ? 9.867 16.063 -10.290 1.00 63.62 82 VAL A N 1
ATOM 634 C CA . VAL A 1 82 ? 9.728 16.113 -11.756 1.00 63.62 82 VAL A CA 1
ATOM 635 C C . VAL A 1 82 ? 8.466 15.385 -12.221 1.00 63.62 82 VAL A C 1
ATOM 637 O O . VAL A 1 82 ? 7.735 15.882 -13.079 1.00 63.62 82 VAL A O 1
ATOM 640 N N . PHE A 1 83 ? 8.157 14.231 -11.621 1.00 61.69 83 PHE A N 1
ATOM 641 C CA . PHE A 1 83 ? 6.913 13.509 -11.903 1.00 61.69 83 PHE A CA 1
ATOM 642 C C . PHE A 1 83 ? 5.677 14.269 -11.407 1.00 61.69 83 PHE A C 1
ATOM 644 O O . PHE A 1 83 ? 4.649 14.274 -12.088 1.00 61.69 83 PHE A O 1
ATOM 651 N N . SER A 1 84 ? 5.766 14.934 -10.250 1.00 62.97 84 SER A N 1
ATOM 652 C CA . SER A 1 84 ? 4.641 15.687 -9.684 1.00 62.97 84 SER A CA 1
ATOM 653 C C . SER A 1 84 ? 4.265 16.916 -10.521 1.00 62.97 84 SER A C 1
ATOM 655 O O . SER A 1 84 ? 3.077 17.142 -10.765 1.00 62.97 84 SER A O 1
ATOM 657 N N . GLU A 1 85 ? 5.256 17.642 -11.052 1.00 65.94 85 GLU A N 1
ATOM 658 C CA . GLU A 1 85 ? 5.033 18.783 -11.945 1.00 65.94 85 GLU A CA 1
ATOM 659 C C . GLU A 1 85 ? 4.439 18.342 -13.289 1.00 65.94 85 GLU A C 1
ATOM 661 O O . GLU A 1 85 ? 3.485 18.949 -13.782 1.00 65.94 85 GLU A O 1
ATOM 666 N N . HIS A 1 86 ? 4.950 17.250 -13.872 1.00 65.94 86 HIS A N 1
ATOM 667 C CA . HIS A 1 86 ? 4.405 16.692 -15.112 1.00 65.94 86 HIS A CA 1
ATOM 668 C C . HIS A 1 86 ? 2.949 16.241 -14.954 1.00 65.94 86 HIS A C 1
ATOM 670 O O . HIS A 1 86 ? 2.118 16.539 -15.815 1.00 65.94 86 HIS A O 1
ATOM 676 N N . PHE A 1 87 ? 2.624 15.560 -13.852 1.00 66.06 87 PHE A N 1
ATOM 677 C CA . PHE A 1 87 ? 1.265 15.096 -13.584 1.00 66.06 87 PHE A CA 1
ATOM 678 C C . PHE A 1 87 ? 0.295 16.260 -13.325 1.00 66.06 87 PHE A C 1
ATOM 680 O O . PHE A 1 87 ? -0.833 16.246 -13.821 1.00 66.06 87 PHE A O 1
ATOM 687 N N . GLN A 1 88 ? 0.722 17.306 -12.606 1.00 72.69 88 GLN A N 1
ATOM 688 C CA . GLN A 1 88 ? -0.083 18.522 -12.426 1.00 72.69 88 GLN A CA 1
ATOM 689 C C . GLN A 1 88 ? -0.374 19.217 -13.756 1.00 72.69 88 GLN A C 1
ATOM 691 O O . GLN A 1 88 ? -1.540 19.496 -14.036 1.00 72.69 88 GLN A O 1
ATOM 696 N N . ARG A 1 89 ? 0.644 19.400 -14.607 1.00 73.94 89 ARG A N 1
ATOM 697 C CA . ARG A 1 89 ? 0.469 19.987 -15.945 1.00 73.94 89 ARG A CA 1
ATOM 698 C C . ARG A 1 89 ? -0.471 19.164 -16.822 1.00 73.94 89 ARG A C 1
ATOM 700 O O . ARG A 1 89 ? -1.306 19.733 -17.520 1.00 73.94 89 ARG A O 1
ATOM 707 N N . GLN A 1 90 ? -0.376 17.832 -16.776 1.00 71.69 90 GLN A N 1
ATOM 708 C CA . GLN A 1 90 ? -1.308 16.956 -17.494 1.00 71.69 90 GLN A CA 1
ATOM 709 C C . GLN A 1 90 ? -2.746 17.148 -16.999 1.00 71.69 90 GLN A C 1
ATOM 711 O O . GLN A 1 90 ? -3.631 17.431 -17.806 1.00 71.69 90 GLN A O 1
ATOM 716 N N . ARG A 1 91 ? -2.966 17.112 -15.681 1.00 76.12 91 ARG A N 1
ATOM 717 C CA . ARG A 1 91 ? -4.292 17.286 -15.070 1.00 76.12 91 ARG A CA 1
ATOM 718 C C . ARG A 1 91 ? -4.910 18.664 -15.342 1.00 76.12 91 ARG A C 1
ATOM 720 O O . ARG A 1 91 ? -6.126 18.780 -15.463 1.00 76.12 91 ARG A O 1
ATOM 727 N N . GLU A 1 92 ? -4.099 19.716 -15.396 1.00 80.56 92 GLU A N 1
ATOM 728 C CA . GLU A 1 92 ? -4.545 21.065 -15.768 1.00 80.56 92 GLU A CA 1
ATOM 729 C C . GLU A 1 92 ? -4.918 21.135 -17.251 1.00 80.56 92 GLU A C 1
ATOM 731 O O . GLU A 1 92 ? -5.988 21.636 -17.589 1.00 80.56 92 GLU A O 1
ATOM 736 N N . SER A 1 93 ? -4.108 20.533 -18.125 1.00 77.12 93 SER A N 1
ATOM 737 C CA . SER A 1 93 ? -4.391 20.483 -19.563 1.00 77.12 93 SER A CA 1
ATOM 738 C C . SER A 1 93 ? -5.662 19.695 -19.908 1.00 77.12 93 SER A C 1
ATOM 740 O O . SER A 1 93 ? -6.382 20.066 -20.834 1.00 77.12 93 SER A O 1
ATOM 742 N N . GLU A 1 94 ? -5.973 18.629 -19.165 1.00 81.00 94 GLU A N 1
ATOM 743 C CA . GLU A 1 94 ? -7.219 17.868 -19.311 1.00 81.00 94 GLU A CA 1
ATOM 744 C C . GLU A 1 94 ? -8.425 18.678 -18.833 1.00 81.00 94 GLU A C 1
ATOM 746 O O . GLU A 1 94 ? -9.413 18.770 -19.561 1.00 81.00 94 GLU A O 1
ATOM 751 N N . ARG A 1 95 ? -8.310 19.358 -17.683 1.00 82.44 95 ARG A N 1
ATOM 752 C CA . ARG A 1 95 ? -9.352 20.271 -17.190 1.00 82.44 95 ARG A CA 1
ATOM 753 C C . ARG A 1 95 ? -9.647 21.402 -18.171 1.00 82.44 95 ARG A C 1
ATOM 755 O O . ARG A 1 95 ? -10.807 21.707 -18.418 1.00 82.44 95 ARG A O 1
ATOM 762 N N . GLU A 1 96 ? -8.628 22.005 -18.777 1.00 80.12 96 GLU A N 1
ATOM 763 C CA . GLU A 1 96 ? -8.838 23.036 -19.799 1.00 80.12 96 GLU A CA 1
ATOM 764 C C . GLU A 1 96 ? -9.526 22.495 -21.058 1.00 80.12 96 GLU A C 1
ATOM 766 O O . GLU A 1 96 ? -10.317 23.202 -21.685 1.00 80.12 96 GLU A O 1
ATOM 771 N N . ARG A 1 97 ? -9.227 21.253 -21.458 1.00 81.50 97 ARG A N 1
ATOM 772 C CA . ARG A 1 97 ? -9.898 20.596 -22.590 1.00 81.50 97 ARG A CA 1
ATOM 773 C C . ARG A 1 97 ? -11.360 20.301 -22.278 1.00 81.50 97 ARG A C 1
ATOM 775 O O . ARG A 1 97 ? -12.189 20.468 -23.166 1.00 81.50 97 ARG A O 1
ATOM 782 N N . GLU A 1 98 ? -11.668 19.910 -21.047 1.00 79.62 98 GLU A N 1
ATOM 783 C CA . GLU A 1 98 ? -13.033 19.680 -20.568 1.00 79.62 98 GLU A CA 1
ATOM 784 C C . GLU A 1 98 ? -13.842 20.984 -20.548 1.00 79.62 98 GLU A C 1
ATOM 786 O O . GLU A 1 98 ? -14.875 21.060 -21.209 1.00 79.62 98 GLU A O 1
ATOM 791 N N . ILE A 1 99 ? -13.290 22.060 -19.973 1.00 79.88 99 ILE A N 1
ATOM 792 C CA . ILE A 1 99 ? -13.905 23.402 -19.973 1.00 79.88 99 ILE A CA 1
ATOM 793 C C . ILE A 1 99 ? -14.155 23.907 -21.406 1.00 79.88 99 ILE A C 1
ATOM 795 O O . ILE A 1 99 ? -15.211 24.463 -21.711 1.00 79.88 99 ILE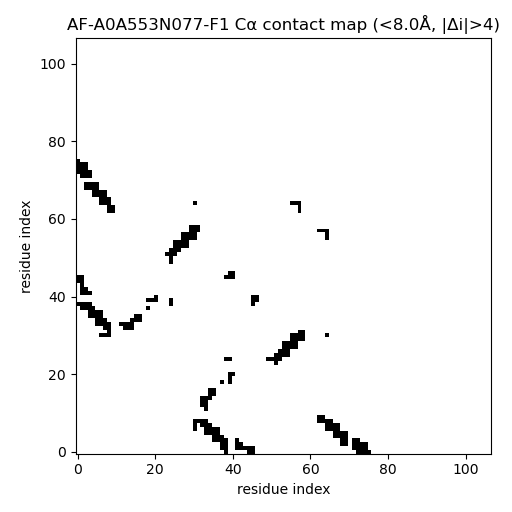 A O 1
ATOM 799 N N . LYS A 1 100 ? -13.205 23.697 -22.330 1.00 80.38 100 LYS A N 1
ATOM 800 C CA . LYS A 1 100 ? -13.377 24.057 -23.751 1.00 80.38 100 LYS A CA 1
ATOM 801 C C . LYS A 1 100 ? -14.437 23.208 -24.457 1.00 80.38 100 LYS A C 1
ATOM 803 O O . LYS A 1 100 ? -15.031 23.682 -25.424 1.00 80.38 100 LYS A O 1
ATOM 808 N N . ARG A 1 101 ? -14.654 21.965 -24.020 1.00 76.31 101 ARG A N 1
ATOM 809 C CA . ARG A 1 101 ? -15.670 21.068 -24.583 1.00 76.31 101 ARG A CA 1
ATOM 810 C C . ARG A 1 101 ? -17.068 21.474 -24.120 1.00 76.31 101 ARG A C 1
ATOM 812 O O . ARG A 1 101 ? -17.938 21.648 -24.964 1.00 76.31 101 ARG A O 1
ATOM 819 N N . GLU A 1 102 ? -17.235 21.748 -22.829 1.00 76.44 102 GLU A N 1
ATOM 820 C CA . GLU A 1 102 ? -18.492 22.240 -22.241 1.00 76.44 102 GLU A CA 1
ATOM 821 C C . GLU A 1 102 ? -18.895 23.616 -22.800 1.00 76.44 102 GLU A C 1
ATOM 823 O O . GLU A 1 102 ? -20.060 23.854 -23.121 1.00 76.44 102 GLU A O 1
ATOM 828 N N . GLY A 1 103 ? -17.923 24.509 -23.018 1.00 69.62 103 GLY A N 1
ATOM 829 C CA . GLY A 1 103 ? -18.165 25.814 -23.643 1.00 69.62 103 GLY A CA 1
ATOM 830 C C . GLY A 1 103 ? -18.560 25.746 -25.125 1.00 69.62 103 GLY A C 1
ATOM 831 O O . GLY A 1 103 ? -19.161 26.685 -25.638 1.00 69.62 103 GLY A O 1
ATOM 832 N N . ARG A 1 104 ? -18.248 24.643 -25.819 1.00 66.44 104 ARG A N 1
ATOM 833 C CA . ARG A 1 104 ? -18.613 24.414 -27.227 1.00 66.44 104 ARG A CA 1
ATOM 834 C C . ARG A 1 104 ? -19.961 23.699 -27.386 1.00 66.44 104 ARG A C 1
ATOM 836 O O . ARG A 1 104 ? -20.551 23.800 -28.451 1.00 66.44 104 ARG A O 1
ATOM 843 N N . GLU A 1 105 ? -20.443 23.010 -26.353 1.00 60.78 105 GLU A N 1
ATOM 844 C CA . GLU A 1 105 ? -21.779 22.386 -26.309 1.00 60.78 105 GLU A CA 1
ATOM 845 C C . GLU A 1 105 ? -22.889 23.364 -25.864 1.00 60.78 105 GLU A C 1
ATOM 847 O O . GLU A 1 105 ? -24.067 23.033 -25.959 1.00 60.78 105 GLU A O 1
ATOM 852 N N . SER A 1 106 ? -22.531 24.573 -25.410 1.00 56.88 106 SER A N 1
ATOM 853 C CA . SER A 1 106 ? -23.470 25.627 -24.971 1.00 56.88 106 SER A CA 1
ATOM 854 C C . SER A 1 106 ? -23.794 26.696 -26.039 1.00 56.88 106 SER A C 1
ATOM 856 O O . SER A 1 106 ? -24.371 27.731 -25.700 1.00 56.88 106 SER A O 1
ATOM 858 N N . LEU A 1 107 ? -23.424 26.471 -27.307 1.00 55.97 107 LEU A N 1
ATOM 859 C CA . LEU A 1 107 ? -23.736 27.304 -28.486 1.00 55.97 107 LEU A CA 1
ATOM 860 C C . LEU A 1 107 ? -24.483 26.467 -29.527 1.00 55.97 107 LEU A C 1
ATOM 862 O O . LEU A 1 107 ? -25.415 27.020 -30.152 1.00 55.97 107 LEU A O 1
#

Sequence (107 aa):
MRSKASVKPTTDLKLISLALDSQPCGGHLDASDAGYITTPGYPLEYPPHQNCRWVITAPEQSQRIVLNFNPHFELEKLDCSVFSEHFQRQRESEREREIKREGRESL

Mean predicted aligned error: 12.04 Å